Protein AF-A0A524JP44-F1 (afdb_monomer)

Rad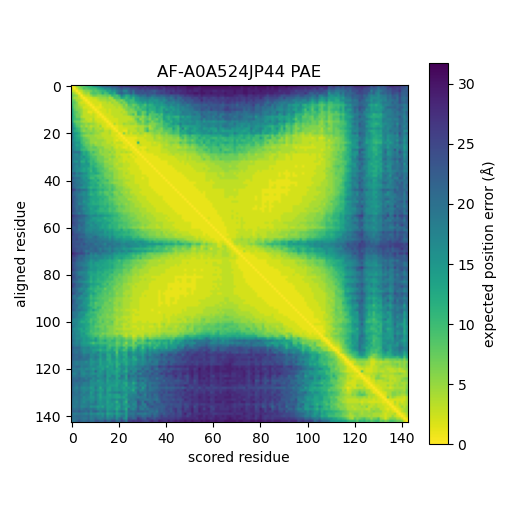ius of gyration: 29.9 Å; Cα contacts (8 Å, |Δi|>4): 84; chains: 1; bounding box: 59×35×82 Å

Foldseek 3Di:
DPPVVVVVVVVVVVVVVVVLVVQLCVLVVVLVVVLVVLVVVLVVLVVVLVVLVVVLVVVQVVCCVPPVDDDPVVVVVSVVVSVVSVVVNVVSVVVNVVSVVVSVVSVVVSVVVVPFDQPDADPVRAGDGPPDQAGPPPRHGDD

Solvent-accessible surface area (backbone atoms only — not comparable to full-atom values): 8056 Å² total; per-residue (Å²): 140,62,70,74,54,52,58,53,50,53,52,50,55,49,50,53,50,51,56,49,51,53,51,54,49,52,49,52,52,50,49,53,51,54,48,53,54,46,51,51,50,43,53,53,42,55,49,52,42,52,52,51,54,52,50,50,52,52,50,50,52,51,37,36,74,76,68,71,56,81,65,61,69,61,52,52,52,52,49,54,54,42,52,51,45,50,53,53,40,52,50,47,52,52,50,50,53,50,50,53,54,50,48,50,52,55,49,48,57,56,52,58,76,61,61,62,54,71,73,49,70,44,98,87,72,44,78,31,41,68,90,51,65,43,37,90,84,78,65,47,72,57,131

Mean predicted aligned error: 11.53 Å

Sequence (143 aa):
MSEMSEAKYLLNKFKDGVNRGLKILNVRSKEAYDTVLIRNRIRSLRKRRSDSVMEMGNMLYRTFRYKGIINEEIVETKCRDIETIEKEIEKCEQELEFLHLNADKALGSVKALVKANVIASCECGAEIYEGSAYCAQCSKKVE

Nearest PDB structures (foldseek):
  2rd0-assembly1_B  TM=7.858E-01  e=1.702E+00  Homo sapiens
  8ilv-assembly1_B  TM=7.116E-01  e=2.343E+00  Homo sapiens
  5me8-assembly1_B  TM=3.763E-01  e=1.160E+00  Homo sapiens

Secondary structure (DSSP, 8-state):
--HHHHHHHHHHHHHHHHHHHHHHHHHHHHHHHHHHHHHHHHHHHHHHHHHHHHHHHHHHHHHHHHHS---HHHHHHHHHHHHHHHHHHHHHHHHHHHHHHHHHHHHHHHHHTTS--EEEE-TTSPEEETT-SB-TTT-PBP-

pLDDT: mean 85.9, std 11.92, range [44.03, 98.38]

Structure (mmCIF, N/CA/C/O backbone):
data_AF-A0A524JP44-F1
#
_entry.id   AF-A0A524JP44-F1
#
loop_
_atom_site.group_PDB
_atom_site.id
_atom_site.type_symbol
_atom_site.label_atom_id
_atom_site.label_alt_id
_atom_site.label_comp_id
_atom_site.label_asym_id
_atom_site.label_entity_id
_atom_site.label_seq_id
_atom_site.pdbx_PDB_ins_code
_atom_site.Cartn_x
_atom_site.Cartn_y
_atom_site.Cartn_z
_atom_site.occupancy
_atom_site.B_iso_or_equiv
_atom_site.auth_seq_id
_atom_site.auth_comp_id
_atom_site.auth_asym_id
_atom_site.auth_atom_id
_atom_site.pdbx_PDB_model_num
ATOM 1 N N . MET A 1 1 ? 33.965 -7.422 -51.487 1.00 44.03 1 MET A N 1
ATOM 2 C CA . MET A 1 1 ? 34.081 -7.915 -50.090 1.00 44.03 1 MET A CA 1
ATOM 3 C C . MET A 1 1 ? 33.324 -7.042 -49.070 1.00 44.03 1 MET A C 1
ATOM 5 O O . MET A 1 1 ? 33.557 -7.184 -47.879 1.00 44.03 1 MET A O 1
ATOM 9 N N . SER A 1 2 ? 32.392 -6.178 -49.493 1.00 56.50 2 SER A N 1
ATOM 10 C CA . SER A 1 2 ? 31.694 -5.204 -48.631 1.00 56.50 2 SER A CA 1
ATOM 11 C C . SER A 1 2 ? 30.251 -5.598 -48.268 1.00 56.50 2 SER A C 1
ATOM 13 O O . SER A 1 2 ? 29.828 -5.359 -47.144 1.00 56.50 2 SER A O 1
ATOM 15 N N . GLU A 1 3 ? 29.520 -6.285 -49.150 1.00 56.75 3 GLU A N 1
ATOM 16 C CA . GLU A 1 3 ? 28.075 -6.550 -48.973 1.00 56.75 3 GLU A CA 1
ATOM 17 C C . GLU A 1 3 ? 27.747 -7.550 -47.844 1.00 56.75 3 GLU A C 1
ATOM 19 O O . GLU A 1 3 ? 26.762 -7.405 -47.121 1.00 56.75 3 GLU A O 1
ATOM 24 N N . MET A 1 4 ? 28.614 -8.545 -47.617 1.00 53.00 4 MET A N 1
ATOM 25 C CA . MET A 1 4 ? 28.430 -9.553 -46.558 1.00 53.00 4 MET A CA 1
ATOM 26 C C . MET A 1 4 ? 28.607 -8.986 -45.135 1.00 53.00 4 MET A C 1
ATOM 28 O O . MET A 1 4 ? 28.093 -9.552 -44.169 1.00 53.00 4 MET A O 1
ATOM 32 N N . SER A 1 5 ? 29.344 -7.879 -45.000 1.00 61.97 5 SER A N 1
ATOM 33 C CA . SER A 1 5 ? 29.579 -7.171 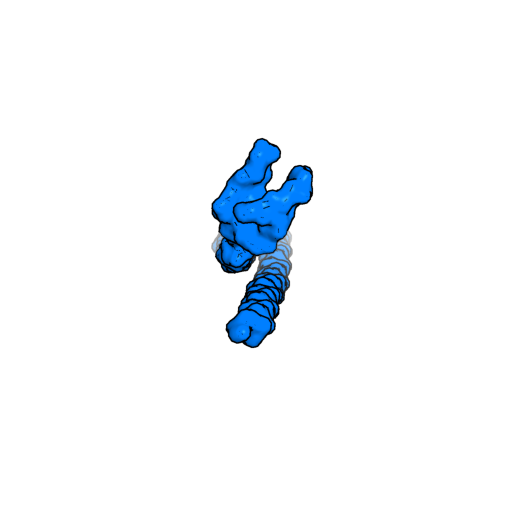-43.734 1.00 61.97 5 SER A CA 1
ATOM 34 C C . SER A 1 5 ? 28.338 -6.383 -43.303 1.00 61.97 5 SER 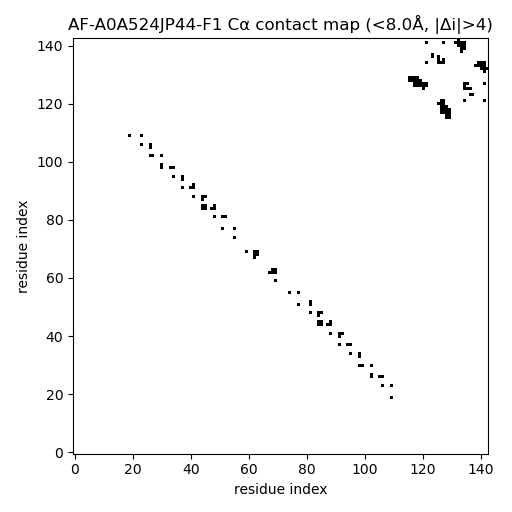A C 1
ATOM 36 O O . SER A 1 5 ? 27.913 -6.435 -42.147 1.00 61.97 5 SER A O 1
ATOM 38 N N . GLU A 1 6 ? 27.706 -5.718 -44.266 1.00 65.94 6 GLU A N 1
ATOM 39 C CA . GLU A 1 6 ? 26.579 -4.815 -44.055 1.00 65.94 6 GLU A CA 1
ATOM 40 C C . GLU A 1 6 ? 25.303 -5.574 -43.659 1.00 65.94 6 GLU A C 1
ATOM 42 O O . GLU A 1 6 ? 24.641 -5.223 -42.680 1.00 65.94 6 GLU A O 1
ATOM 47 N N . ALA A 1 7 ? 25.031 -6.711 -44.312 1.00 71.31 7 ALA A N 1
ATOM 48 C CA . ALA A 1 7 ? 23.934 -7.605 -43.933 1.00 71.31 7 ALA A CA 1
ATOM 49 C C . ALA A 1 7 ? 24.087 -8.150 -42.498 1.00 71.31 7 ALA A C 1
ATOM 51 O O . ALA A 1 7 ? 23.115 -8.243 -41.744 1.00 71.31 7 ALA A O 1
ATOM 52 N N . LYS A 1 8 ? 25.320 -8.470 -42.082 1.00 71.25 8 LYS A N 1
ATOM 53 C CA . LYS A 1 8 ? 25.622 -8.975 -40.734 1.00 71.25 8 LYS A CA 1
ATOM 54 C C . LYS A 1 8 ? 25.472 -7.881 -39.669 1.00 71.25 8 LYS A C 1
ATOM 56 O O . LYS A 1 8 ? 24.973 -8.156 -38.578 1.00 71.25 8 LYS A O 1
ATOM 61 N N . TYR A 1 9 ? 25.842 -6.642 -39.995 1.00 74.81 9 TYR A N 1
ATOM 62 C CA . TYR A 1 9 ? 25.639 -5.472 -39.138 1.00 74.81 9 TYR A CA 1
ATOM 63 C C . TYR A 1 9 ? 24.147 -5.154 -38.935 1.00 74.81 9 TYR A C 1
ATOM 65 O O . TYR A 1 9 ? 23.705 -4.975 -37.798 1.00 74.81 9 TYR A O 1
ATOM 73 N N . LEU A 1 10 ? 23.347 -5.170 -40.007 1.00 74.38 10 LEU A N 1
ATOM 74 C CA . LEU A 1 10 ? 21.900 -4.929 -39.942 1.00 74.38 10 LEU A CA 1
ATOM 75 C C . LEU A 1 10 ? 21.160 -6.002 -39.128 1.00 74.38 10 LEU A C 1
ATOM 77 O O . LEU A 1 10 ? 20.317 -5.665 -38.294 1.00 74.38 10 LEU A O 1
ATOM 81 N N . LEU A 1 11 ? 21.512 -7.282 -39.302 1.00 79.38 11 LEU A N 1
ATOM 82 C CA . LEU A 1 11 ? 20.947 -8.382 -38.511 1.00 79.38 11 LEU A CA 1
ATOM 83 C C . LEU A 1 11 ? 21.294 -8.268 -37.021 1.00 79.38 11 LEU A C 1
ATOM 85 O O . LEU A 1 11 ? 20.431 -8.495 -36.172 1.00 79.38 11 LEU A O 1
ATOM 89 N N . ASN A 1 12 ? 22.527 -7.873 -36.689 1.00 76.31 12 ASN A N 1
ATOM 90 C CA . ASN A 1 12 ? 22.925 -7.636 -35.301 1.00 76.31 12 ASN A CA 1
ATOM 91 C C . ASN A 1 12 ? 22.165 -6.449 -34.691 1.00 76.31 12 ASN A C 1
ATOM 93 O O . ASN A 1 12 ? 21.592 -6.586 -33.613 1.00 76.31 12 ASN A O 1
ATOM 97 N N . LYS A 1 13 ? 22.043 -5.329 -35.414 1.00 73.81 13 LYS A N 1
ATOM 98 C CA . LYS A 1 13 ? 21.272 -4.156 -34.967 1.00 73.81 13 LYS A CA 1
ATOM 99 C C . LYS A 1 13 ? 19.791 -4.487 -34.744 1.00 73.81 13 LYS A C 1
ATOM 101 O O . LYS A 1 13 ? 19.196 -4.025 -33.767 1.00 73.81 13 LYS A O 1
ATOM 106 N N . PHE A 1 14 ? 19.203 -5.314 -35.612 1.00 75.31 14 PHE A N 1
ATOM 107 C CA . PHE A 1 14 ? 17.838 -5.820 -35.453 1.00 75.31 14 PHE A CA 1
ATOM 108 C C . PHE A 1 14 ? 17.704 -6.718 -34.215 1.00 75.31 14 PHE A C 1
ATOM 110 O O . PHE A 1 14 ? 16.820 -6.496 -33.387 1.00 75.31 14 PHE A O 1
ATOM 117 N N . LYS A 1 15 ? 18.621 -7.677 -34.034 1.00 78.38 15 LYS A N 1
ATOM 118 C CA . LYS A 1 15 ? 18.668 -8.556 -32.854 1.00 78.38 15 LYS A CA 1
ATOM 119 C C . LYS A 1 15 ? 18.789 -7.755 -31.555 1.00 78.38 15 LYS A C 1
ATOM 121 O O . LYS A 1 15 ? 18.082 -8.042 -30.589 1.00 78.38 15 LYS A O 1
ATOM 126 N N . ASP A 1 16 ? 19.605 -6.705 -31.549 1.00 76.00 16 ASP A N 1
ATOM 127 C CA . ASP A 1 16 ? 19.747 -5.799 -30.409 1.00 76.00 16 ASP A CA 1
ATOM 128 C C . ASP A 1 16 ? 18.471 -4.993 -30.148 1.00 76.00 16 ASP A C 1
ATOM 130 O O . ASP A 1 16 ? 18.122 -4.735 -28.996 1.00 76.00 16 ASP A O 1
ATOM 134 N N . GLY A 1 17 ? 17.752 -4.580 -31.194 1.00 76.38 17 GLY A N 1
ATOM 135 C CA . GLY A 1 17 ? 16.438 -3.939 -31.073 1.00 76.38 17 GLY A CA 1
ATOM 136 C C . GLY A 1 17 ? 15.395 -4.856 -30.426 1.00 76.38 17 GLY A C 1
ATOM 137 O O . GLY A 1 17 ? 14.725 -4.452 -29.475 1.00 76.38 17 GLY A O 1
ATOM 138 N N . VAL A 1 18 ? 15.317 -6.112 -30.877 1.00 76.25 18 VAL A N 1
ATOM 139 C CA . VAL A 1 18 ? 14.395 -7.127 -30.339 1.00 76.25 18 VAL A CA 1
ATOM 140 C C . VAL A 1 18 ? 14.722 -7.461 -28.882 1.00 76.25 18 VAL A C 1
ATOM 142 O O . VAL A 1 18 ? 13.837 -7.411 -28.028 1.00 76.25 18 VAL A O 1
ATOM 145 N N . ASN A 1 19 ? 15.995 -7.720 -28.565 1.00 77.94 19 ASN A N 1
ATOM 146 C CA . ASN A 1 19 ? 16.436 -8.000 -27.194 1.00 77.94 19 ASN A CA 1
ATOM 147 C C . ASN A 1 19 ? 16.106 -6.842 -26.234 1.00 77.94 19 ASN A C 1
ATOM 149 O O . ASN A 1 19 ? 15.682 -7.069 -25.098 1.00 77.94 19 ASN A O 1
ATOM 153 N N . ARG A 1 20 ? 16.248 -5.590 -26.691 1.00 77.38 20 ARG A N 1
ATOM 154 C CA . ARG A 1 20 ? 15.866 -4.396 -25.919 1.00 77.38 20 ARG A CA 1
ATOM 155 C C . ARG A 1 20 ? 14.356 -4.299 -25.719 1.00 77.38 20 ARG A C 1
ATOM 157 O O . ARG A 1 20 ? 13.921 -4.076 -24.590 1.00 77.38 20 ARG A O 1
ATOM 164 N N . GLY A 1 21 ? 13.567 -4.503 -26.775 1.00 77.56 21 GLY A N 1
ATOM 165 C CA . GLY A 1 21 ? 12.104 -4.504 -26.701 1.00 77.56 21 GLY A CA 1
ATOM 166 C C . GLY A 1 21 ? 11.580 -5.532 -25.697 1.00 77.56 21 GLY A C 1
ATOM 167 O O . GLY A 1 21 ? 10.781 -5.192 -24.825 1.00 77.56 21 GLY A O 1
ATOM 168 N N . LEU A 1 22 ? 12.117 -6.755 -25.738 1.00 81.44 22 LEU A N 1
ATOM 169 C CA . LEU A 1 22 ? 11.792 -7.811 -24.777 1.00 81.44 22 LEU A CA 1
ATOM 170 C C . LEU A 1 22 ? 12.147 -7.416 -23.337 1.00 81.44 22 LEU A C 1
ATOM 172 O O . LEU A 1 22 ? 11.359 -7.660 -22.426 1.00 81.44 22 LEU A O 1
ATOM 176 N N . LYS A 1 23 ? 13.290 -6.753 -23.113 1.00 81.62 23 LYS A N 1
ATOM 177 C CA . LYS A 1 23 ? 13.690 -6.281 -21.778 1.00 81.62 23 LYS A CA 1
ATOM 178 C C . LYS A 1 23 ? 12.746 -5.201 -21.232 1.00 81.62 23 LYS A C 1
ATOM 180 O O . LYS A 1 23 ? 12.359 -5.280 -20.069 1.00 81.62 23 LYS A O 1
ATOM 185 N N . ILE A 1 24 ? 12.352 -4.224 -22.054 1.00 84.00 24 ILE A N 1
ATOM 186 C CA . ILE A 1 24 ? 11.392 -3.168 -21.675 1.00 84.00 24 ILE A CA 1
ATOM 187 C C . ILE A 1 24 ? 10.041 -3.784 -21.307 1.00 84.00 24 ILE A C 1
ATOM 189 O O . ILE A 1 24 ? 9.481 -3.461 -20.259 1.00 84.00 24 ILE A O 1
ATOM 193 N N . LEU A 1 25 ? 9.538 -4.688 -22.152 1.00 84.38 25 LEU A N 1
ATOM 194 C CA . LEU A 1 25 ? 8.273 -5.384 -21.922 1.00 84.38 25 LEU A CA 1
ATOM 195 C C . LEU A 1 25 ? 8.316 -6.226 -20.647 1.00 84.38 25 LEU A C 1
ATOM 197 O O . LEU A 1 25 ? 7.366 -6.193 -19.870 1.00 84.38 25 LEU A O 1
ATOM 201 N N . ASN A 1 26 ? 9.419 -6.932 -20.391 1.00 86.56 26 ASN A N 1
ATOM 202 C CA . ASN A 1 26 ? 9.589 -7.719 -19.172 1.00 86.56 26 ASN A CA 1
ATOM 203 C C . ASN A 1 26 ? 9.533 -6.834 -17.912 1.00 86.56 26 ASN A C 1
ATOM 205 O O . ASN A 1 26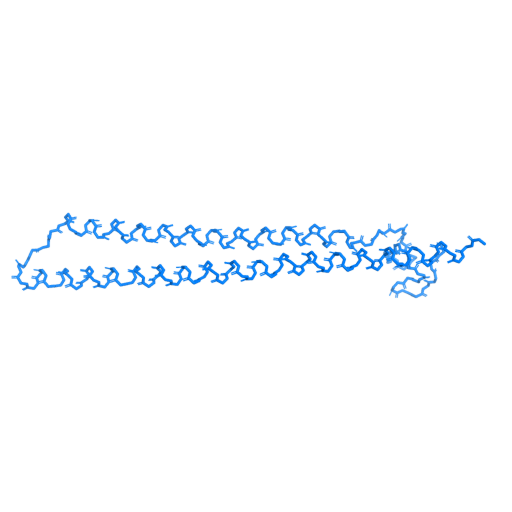 ? 8.791 -7.128 -16.981 1.00 86.56 26 ASN A O 1
ATOM 209 N N . VAL A 1 27 ? 10.242 -5.699 -17.904 1.00 87.94 27 VAL A N 1
ATOM 210 C CA . VAL A 1 27 ? 10.211 -4.762 -16.765 1.00 87.94 27 VAL A CA 1
ATOM 211 C C . VAL A 1 27 ? 8.809 -4.179 -16.562 1.00 87.94 27 VAL A C 1
ATOM 213 O O . VAL A 1 27 ? 8.295 -4.224 -15.449 1.00 87.94 27 VAL A O 1
ATOM 216 N N . ARG A 1 28 ? 8.161 -3.685 -17.626 1.00 88.38 28 ARG A N 1
ATOM 217 C CA . ARG A 1 28 ? 6.824 -3.068 -17.544 1.00 88.38 28 ARG A CA 1
ATOM 218 C C . ARG A 1 28 ? 5.727 -4.059 -17.157 1.00 88.38 28 ARG A C 1
ATOM 220 O O . ARG A 1 28 ? 4.836 -3.707 -16.392 1.00 88.38 28 ARG A O 1
ATOM 227 N N . SER A 1 29 ? 5.775 -5.283 -17.679 1.00 87.88 29 SER A N 1
ATOM 228 C CA . SER A 1 29 ? 4.789 -6.320 -17.347 1.00 87.88 29 SER A CA 1
ATOM 229 C C . SER A 1 29 ? 4.914 -6.767 -15.895 1.00 87.88 29 SER A C 1
ATOM 231 O O . SER A 1 29 ? 3.903 -6.834 -15.197 1.00 87.88 29 SER A O 1
ATOM 233 N N . LYS A 1 30 ? 6.145 -6.990 -15.417 1.00 90.88 30 LYS A N 1
ATOM 234 C CA . LYS A 1 30 ? 6.403 -7.308 -14.013 1.00 90.88 30 LYS A CA 1
ATOM 235 C C . LYS A 1 30 ? 5.965 -6.173 -13.087 1.00 90.88 30 LYS A C 1
ATOM 237 O O . LYS A 1 30 ? 5.218 -6.420 -12.150 1.00 90.88 30 LYS A O 1
ATOM 242 N N . GLU A 1 31 ? 6.357 -4.934 -13.389 1.00 92.56 31 GLU A N 1
ATOM 243 C CA . GLU A 1 31 ? 5.945 -3.744 -12.634 1.00 92.56 31 GLU A CA 1
ATOM 244 C C . GLU A 1 31 ? 4.417 -3.643 -12.538 1.00 92.56 31 GLU A C 1
ATOM 246 O O . GLU A 1 31 ? 3.869 -3.473 -11.450 1.00 92.56 31 GLU A O 1
ATOM 251 N N . ALA A 1 32 ? 3.709 -3.778 -13.662 1.00 91.75 32 ALA A N 1
ATOM 252 C CA . ALA A 1 32 ? 2.254 -3.701 -13.689 1.00 91.75 32 ALA A CA 1
ATOM 253 C C . ALA A 1 32 ? 1.600 -4.810 -12.851 1.00 91.75 32 ALA A C 1
ATOM 255 O O . ALA A 1 32 ? 0.656 -4.539 -12.105 1.00 91.75 32 ALA A O 1
ATOM 256 N N . TYR A 1 33 ? 2.108 -6.041 -12.949 1.00 95.19 33 TYR A N 1
ATOM 257 C CA . TYR A 1 33 ? 1.609 -7.170 -12.170 1.00 95.19 33 TYR A CA 1
ATOM 258 C C . TYR A 1 33 ? 1.821 -6.960 -10.664 1.00 95.19 33 TYR A C 1
ATOM 260 O O . TYR A 1 33 ? 0.859 -7.024 -9.892 1.00 95.19 33 TYR A O 1
ATOM 268 N N . ASP A 1 34 ? 3.048 -6.632 -10.257 1.00 94.31 34 ASP A N 1
ATOM 269 C CA . ASP A 1 34 ? 3.408 -6.406 -8.855 1.00 94.31 34 ASP A CA 1
ATOM 270 C C . ASP A 1 34 ? 2.607 -5.226 -8.274 1.00 94.31 34 ASP A C 1
ATOM 272 O O . ASP A 1 34 ? 2.079 -5.300 -7.165 1.00 94.31 34 ASP A O 1
ATOM 276 N N . THR A 1 35 ? 2.387 -4.174 -9.068 1.00 95.69 35 THR A N 1
ATOM 277 C CA . THR A 1 35 ? 1.550 -3.029 -8.685 1.00 95.69 35 THR A CA 1
ATOM 278 C C . THR A 1 35 ? 0.111 -3.454 -8.380 1.00 95.69 35 THR A C 1
ATOM 280 O O . THR A 1 35 ? -0.482 -3.005 -7.396 1.00 95.69 35 THR A O 1
ATOM 283 N N . VAL A 1 36 ? -0.487 -4.309 -9.215 1.00 96.25 36 VAL A N 1
ATOM 284 C CA . VAL A 1 36 ? -1.853 -4.810 -8.990 1.00 96.25 36 VAL A CA 1
ATOM 285 C C . VAL A 1 36 ? -1.919 -5.637 -7.709 1.00 96.25 36 VAL A C 1
ATOM 287 O O . VAL A 1 36 ? -2.851 -5.458 -6.919 1.00 96.25 36 VAL A O 1
ATOM 290 N N . LEU A 1 37 ? -0.927 -6.499 -7.474 1.00 96.75 37 LEU A N 1
ATOM 291 C CA . LEU A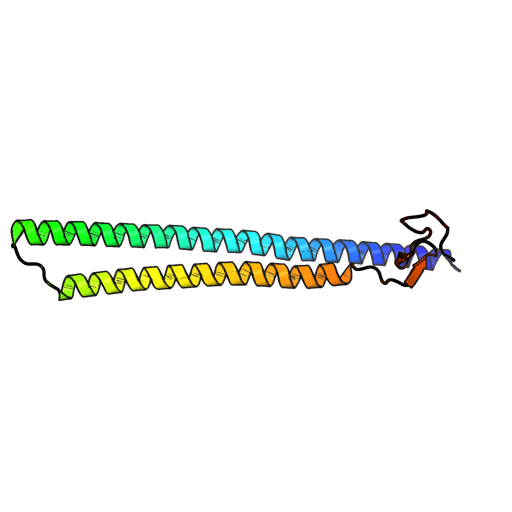 1 37 ? -0.835 -7.315 -6.265 1.00 96.75 37 LEU A CA 1
ATOM 292 C C . LEU A 1 37 ? -0.780 -6.436 -5.004 1.00 96.75 37 LEU A C 1
ATOM 294 O O . LEU A 1 37 ? -1.600 -6.604 -4.096 1.00 96.75 37 LEU A O 1
ATOM 298 N N . ILE A 1 38 ? 0.126 -5.455 -4.984 1.00 96.75 38 ILE A N 1
ATOM 299 C CA . ILE A 1 38 ? 0.315 -4.550 -3.845 1.00 96.75 38 ILE A CA 1
ATOM 300 C C . ILE A 1 38 ? -0.942 -3.698 -3.618 1.00 96.75 38 ILE A C 1
ATOM 302 O O . ILE A 1 38 ? -1.432 -3.608 -2.492 1.00 96.75 38 ILE A O 1
ATOM 306 N N . ARG A 1 39 ? -1.562 -3.145 -4.671 1.00 97.12 39 ARG A N 1
ATOM 307 C CA . ARG A 1 39 ? -2.822 -2.386 -4.532 1.00 97.12 39 ARG A CA 1
ATOM 308 C C . ARG A 1 39 ? -3.960 -3.233 -3.975 1.00 97.12 39 ARG A C 1
ATOM 310 O O . ARG A 1 39 ? -4.747 -2.742 -3.164 1.00 97.12 39 ARG A O 1
ATOM 317 N N . ASN A 1 40 ? -4.073 -4.490 -4.399 1.00 97.69 40 ASN A N 1
ATOM 318 C CA . ASN A 1 40 ? -5.073 -5.403 -3.851 1.00 97.69 40 ASN A CA 1
ATOM 319 C C . ASN A 1 40 ? -4.812 -5.677 -2.366 1.00 97.69 40 ASN A C 1
ATOM 321 O O . ASN A 1 40 ? -5.759 -5.671 -1.573 1.00 97.69 40 ASN A O 1
ATOM 325 N N . ARG A 1 41 ? -3.542 -5.829 -1.968 1.00 97.44 41 ARG A N 1
ATOM 326 C CA . ARG A 1 41 ? -3.161 -5.957 -0.559 1.00 97.44 41 ARG A CA 1
ATOM 327 C C . ARG A 1 41 ? -3.542 -4.710 0.239 1.00 97.44 41 ARG A C 1
ATOM 329 O O . ARG A 1 41 ? -4.264 -4.851 1.226 1.00 97.44 41 ARG A O 1
ATOM 336 N N . ILE A 1 42 ? -3.186 -3.511 -0.226 1.00 98.06 42 ILE A N 1
ATOM 337 C CA . ILE A 1 42 ? -3.568 -2.231 0.399 1.00 98.06 42 ILE A CA 1
ATOM 338 C C . ILE A 1 42 ? -5.089 -2.133 0.548 1.00 98.06 42 ILE A C 1
ATOM 340 O O . ILE A 1 42 ? -5.589 -1.817 1.626 1.00 98.06 42 ILE A O 1
ATOM 344 N N . ARG A 1 43 ? -5.851 -2.456 -0.505 1.00 98.19 43 ARG A N 1
ATOM 345 C CA . ARG A 1 43 ? -7.321 -2.442 -0.460 1.00 98.19 43 ARG A CA 1
ATOM 346 C C . ARG A 1 43 ? -7.858 -3.387 0.618 1.00 98.19 43 ARG A C 1
ATOM 348 O O . ARG A 1 43 ? -8.751 -3.001 1.370 1.00 98.19 43 ARG A O 1
ATOM 355 N N . SER A 1 44 ? -7.313 -4.600 0.709 1.00 98.19 44 SER A N 1
ATOM 356 C CA . SER A 1 44 ? -7.719 -5.574 1.728 1.00 98.19 44 SER A CA 1
ATOM 357 C C . SER A 1 44 ? -7.391 -5.105 3.151 1.00 98.19 44 SER A C 1
ATOM 359 O O . SER A 1 44 ? -8.225 -5.243 4.043 1.00 98.19 44 SER A O 1
ATOM 361 N N . LEU A 1 45 ? -6.225 -4.486 3.358 1.00 98.25 45 LEU A N 1
ATOM 362 C CA . LEU A 1 45 ? -5.800 -3.954 4.653 1.00 98.25 45 LEU A CA 1
ATOM 363 C C . LEU A 1 45 ? -6.637 -2.746 5.075 1.00 98.25 45 LEU A C 1
ATOM 365 O O . LEU A 1 45 ? -7.113 -2.701 6.204 1.00 98.25 45 LEU A O 1
ATOM 369 N N . ARG A 1 46 ? -6.903 -1.809 4.158 1.00 98.19 46 ARG A N 1
ATOM 370 C CA . ARG A 1 46 ? -7.784 -0.659 4.416 1.00 98.19 46 ARG A CA 1
ATOM 371 C C . ARG A 1 46 ? -9.198 -1.102 4.788 1.00 98.19 46 ARG A C 1
ATOM 373 O O . ARG A 1 46 ? -9.791 -0.523 5.694 1.00 98.19 46 ARG A O 1
ATOM 380 N N . LYS A 1 47 ? -9.714 -2.153 4.137 1.00 98.31 47 LYS A N 1
ATOM 381 C CA . LYS A 1 47 ? -10.992 -2.765 4.521 1.00 98.31 47 LYS A CA 1
ATOM 382 C C . LYS A 1 47 ? -10.926 -3.348 5.934 1.00 98.31 47 LYS A C 1
ATOM 384 O O . LYS A 1 47 ? -11.747 -2.972 6.759 1.00 98.31 47 LYS A O 1
ATOM 389 N N . ARG A 1 48 ? -9.913 -4.169 6.242 1.00 98.00 48 ARG A N 1
ATOM 390 C CA . ARG A 1 48 ? -9.706 -4.725 7.594 1.00 98.00 48 ARG A CA 1
ATOM 391 C C . ARG A 1 48 ? -9.629 -3.635 8.663 1.00 98.00 48 ARG A C 1
ATOM 393 O O . ARG A 1 48 ? -10.302 -3.748 9.674 1.00 98.00 48 ARG A O 1
ATOM 400 N N . ARG A 1 49 ? -8.873 -2.560 8.420 1.00 98.31 49 ARG A N 1
ATOM 401 C CA . ARG A 1 49 ? -8.782 -1.399 9.318 1.00 98.31 49 ARG A CA 1
ATOM 402 C C . ARG A 1 49 ? -10.156 -0.773 9.563 1.00 98.31 49 ARG A C 1
ATOM 404 O O . ARG A 1 49 ? -10.524 -0.535 10.707 1.00 98.31 49 ARG A O 1
ATOM 411 N N . SER A 1 50 ? -10.917 -0.524 8.495 1.00 98.19 50 SER A N 1
ATOM 412 C CA . SER A 1 50 ? -12.275 0.026 8.594 1.00 98.19 50 SER A CA 1
ATOM 413 C C . SER A 1 50 ? -13.201 -0.884 9.402 1.00 98.19 50 SER A C 1
ATOM 415 O O . SER A 1 50 ? -13.935 -0.401 10.263 1.00 98.19 50 SER A O 1
ATOM 417 N N . ASP A 1 51 ? -13.143 -2.191 9.149 1.00 98.06 51 ASP A N 1
ATOM 418 C CA . ASP A 1 51 ? -13.942 -3.186 9.861 1.00 98.06 51 ASP A CA 1
ATOM 419 C C . ASP A 1 51 ? -13.561 -3.222 11.354 1.00 98.06 51 ASP A C 1
ATOM 421 O O . ASP A 1 51 ? -14.448 -3.183 12.203 1.00 98.06 51 ASP A O 1
ATOM 425 N N . SER A 1 52 ? -12.265 -3.180 11.694 1.00 97.44 52 SER A N 1
ATOM 426 C CA . SER A 1 52 ? -11.780 -3.143 13.084 1.00 97.44 52 SER A CA 1
ATOM 427 C C . SER A 1 52 ? -12.196 -1.876 13.837 1.00 97.44 52 SER A C 1
ATOM 429 O O . SER A 1 52 ? -12.609 -1.960 14.993 1.00 97.44 52 SER A O 1
ATOM 431 N N . VAL A 1 53 ? -12.145 -0.705 13.192 1.00 97.56 53 VAL A N 1
ATOM 432 C CA . VAL A 1 53 ? -12.625 0.557 13.787 1.00 97.56 53 VAL A CA 1
ATOM 433 C C . VAL A 1 53 ? -14.129 0.484 14.054 1.00 97.56 53 VAL A C 1
ATOM 435 O O . VAL A 1 53 ? -14.592 0.859 15.133 1.00 97.56 53 VAL A O 1
ATOM 438 N N . MET A 1 54 ? -14.901 -0.030 13.095 1.00 97.75 54 MET A N 1
ATOM 439 C CA . MET A 1 54 ? -16.349 -0.176 13.238 1.00 97.75 54 MET A CA 1
ATOM 440 C C . MET A 1 54 ? -16.715 -1.192 14.328 1.00 97.75 54 MET A C 1
ATOM 442 O O . MET A 1 54 ? -17.616 -0.947 15.131 1.00 97.75 54 MET A O 1
ATOM 446 N N . GLU A 1 55 ? -16.007 -2.319 14.395 1.00 95.69 55 GLU A N 1
ATOM 447 C CA . GLU A 1 55 ? -16.171 -3.329 15.441 1.00 95.69 55 GLU A CA 1
ATOM 448 C C . GLU A 1 55 ? -15.870 -2.750 16.828 1.00 95.69 55 GLU A C 1
ATOM 450 O O . GLU A 1 55 ? -16.668 -2.924 17.753 1.00 95.69 55 GLU A O 1
ATOM 455 N N . MET A 1 56 ? -14.772 -1.998 16.961 1.00 95.69 56 MET A N 1
ATOM 456 C CA . MET A 1 56 ? -14.429 -1.297 18.197 1.00 95.69 56 MET A CA 1
ATOM 457 C C . MET A 1 56 ? -15.539 -0.320 18.598 1.00 95.69 56 MET A C 1
ATOM 459 O O . MET A 1 56 ? -16.031 -0.393 19.720 1.00 95.69 56 MET A O 1
ATOM 463 N N . GLY A 1 57 ? -16.004 0.535 17.684 1.00 94.75 57 GLY A N 1
ATOM 464 C CA . GLY A 1 57 ? -17.096 1.475 17.957 1.00 94.75 57 GLY A CA 1
ATOM 465 C C . GLY A 1 57 ? -18.383 0.779 18.415 1.00 94.75 57 GLY A C 1
ATOM 466 O O . GLY A 1 57 ? -18.995 1.183 19.405 1.00 94.75 57 GLY A O 1
ATOM 467 N N . ASN A 1 58 ? -18.759 -0.321 17.756 1.00 95.69 58 ASN A N 1
ATOM 468 C CA . ASN A 1 58 ? -19.912 -1.137 18.142 1.00 95.69 58 ASN A CA 1
ATOM 469 C C . ASN A 1 58 ? -19.759 -1.733 19.547 1.00 95.69 58 ASN A C 1
ATOM 471 O O . ASN A 1 58 ? -20.715 -1.748 20.328 1.00 95.69 58 ASN A O 1
ATOM 475 N N . MET A 1 59 ? -18.567 -2.229 19.874 1.00 93.38 59 MET A N 1
ATOM 476 C CA . MET A 1 59 ? -18.260 -2.797 21.184 1.00 93.38 59 MET A CA 1
ATOM 477 C C . MET A 1 59 ? -18.300 -1.729 22.283 1.00 93.38 59 MET A C 1
ATOM 479 O O . MET A 1 59 ? -18.928 -1.953 23.322 1.00 93.38 59 MET A O 1
ATOM 483 N N . LEU A 1 60 ? -17.725 -0.550 22.040 1.00 94.12 60 LEU A N 1
ATOM 484 C CA . LEU A 1 60 ? -17.742 0.565 22.988 1.00 94.12 60 LEU A CA 1
ATOM 485 C C . LEU A 1 60 ? -19.155 1.096 23.213 1.00 94.12 60 LEU A C 1
ATOM 487 O O . LEU A 1 60 ? -19.570 1.233 24.363 1.00 94.12 60 LEU A O 1
ATOM 491 N N . TYR A 1 61 ? -19.929 1.299 22.144 1.00 94.56 61 TYR A N 1
ATOM 492 C CA . TYR A 1 61 ? -21.323 1.730 22.247 1.00 94.56 61 TYR A CA 1
ATOM 493 C C . TYR A 1 61 ? -22.157 0.762 23.093 1.00 94.56 61 TYR A C 1
ATOM 495 O O . TYR A 1 61 ? -22.864 1.183 24.008 1.00 94.56 61 TYR A O 1
ATOM 503 N N . ARG A 1 62 ? -22.053 -0.548 22.827 1.00 93.25 62 ARG A N 1
ATOM 504 C CA . ARG A 1 62 ? -22.767 -1.575 23.603 1.00 93.25 62 ARG A CA 1
ATOM 505 C C . ARG A 1 62 ? -22.328 -1.561 25.063 1.00 93.25 62 ARG A C 1
ATOM 507 O O . ARG A 1 62 ? -23.173 -1.537 25.952 1.00 93.25 62 ARG A O 1
ATOM 514 N N . THR A 1 63 ? -21.024 -1.552 25.316 1.00 91.75 63 THR A N 1
ATOM 515 C CA . THR A 1 63 ? -20.484 -1.594 26.681 1.00 91.75 63 THR A CA 1
ATOM 516 C C . THR A 1 63 ? -20.930 -0.374 27.480 1.00 91.75 63 THR A C 1
ATOM 518 O O . THR A 1 63 ? -21.438 -0.527 28.589 1.00 91.75 63 THR A O 1
ATOM 521 N N . PHE A 1 64 ? -20.850 0.816 26.888 1.00 93.50 64 PHE A N 1
ATOM 522 C CA . PHE A 1 64 ? -21.318 2.044 27.516 1.00 93.50 64 PHE A CA 1
ATOM 523 C C . PHE A 1 64 ? -22.833 2.026 27.756 1.00 93.50 64 PHE A C 1
ATOM 525 O O . PHE A 1 64 ? -23.281 2.326 28.856 1.00 93.50 64 PHE A O 1
ATOM 532 N N . ARG A 1 65 ? -23.632 1.584 26.775 1.00 95.00 65 ARG A N 1
ATOM 533 C CA . ARG A 1 65 ? -25.096 1.507 26.902 1.00 95.00 65 ARG A CA 1
ATOM 534 C C . ARG A 1 65 ? -25.567 0.570 28.019 1.00 95.00 65 ARG A C 1
ATOM 536 O O . ARG A 1 65 ? -26.564 0.878 28.662 1.00 95.00 65 ARG A O 1
ATOM 543 N N . TYR A 1 66 ? -24.909 -0.574 28.220 1.00 93.44 66 T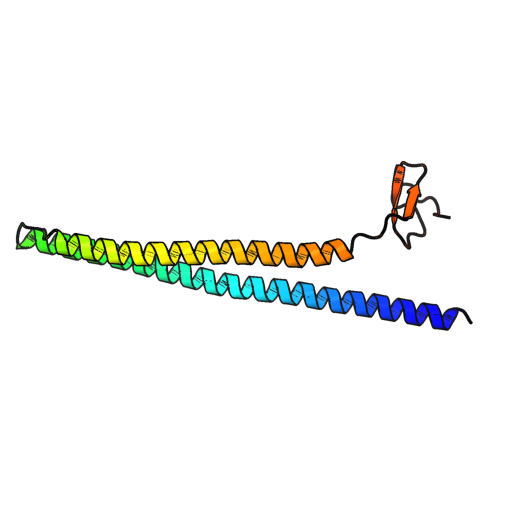YR A N 1
ATOM 544 C CA . TYR A 1 66 ? -25.357 -1.589 29.187 1.00 93.44 66 TYR A CA 1
ATOM 545 C C . TYR A 1 66 ? -24.668 -1.503 30.551 1.00 93.44 66 TYR A C 1
ATOM 547 O O . TYR A 1 66 ? -25.294 -1.817 31.557 1.00 93.44 66 TYR A O 1
ATOM 555 N N . LYS A 1 67 ? -23.385 -1.122 30.595 1.00 92.31 67 LYS A N 1
ATOM 556 C CA . LYS A 1 67 ? -22.585 -1.091 31.831 1.00 92.31 67 LYS A CA 1
ATOM 557 C C . LYS A 1 67 ? -22.268 0.325 32.313 1.00 92.31 67 LYS A C 1
ATOM 559 O O . LYS A 1 67 ? -21.871 0.478 33.460 1.00 92.31 67 LYS A O 1
ATOM 564 N N . GLY A 1 68 ? -22.385 1.339 31.452 1.00 91.06 68 GLY A N 1
ATOM 565 C CA . GLY A 1 68 ? -22.043 2.732 31.769 1.00 91.06 68 GLY A CA 1
ATOM 566 C C . GLY A 1 68 ? -20.545 3.015 31.928 1.00 91.06 68 GLY A C 1
ATOM 567 O O . GLY A 1 68 ? -20.174 4.150 32.203 1.00 91.06 68 GLY A O 1
ATOM 568 N N . ILE A 1 69 ? -19.679 2.009 31.761 1.00 89.75 69 ILE A N 1
ATOM 569 C CA . ILE A 1 69 ? -18.233 2.104 31.996 1.00 89.75 69 ILE A CA 1
ATOM 570 C C . ILE A 1 69 ? -17.497 1.494 30.805 1.00 89.75 69 ILE A C 1
ATOM 572 O O . ILE A 1 69 ? -17.843 0.401 30.353 1.00 89.75 69 ILE A O 1
ATOM 576 N N . ILE A 1 70 ? -16.473 2.189 30.312 1.00 90.50 70 ILE A N 1
ATOM 577 C CA . ILE A 1 70 ? -15.561 1.704 29.271 1.00 90.50 70 ILE A CA 1
ATOM 578 C C . ILE A 1 70 ? -14.243 1.306 29.937 1.00 90.50 70 ILE A C 1
ATOM 580 O O . ILE A 1 70 ? -13.699 2.071 30.727 1.00 90.50 70 ILE A O 1
ATOM 584 N N . ASN A 1 71 ? -13.740 0.112 29.618 1.00 88.88 71 ASN A N 1
ATOM 585 C CA . ASN A 1 71 ? -12.412 -0.317 30.047 1.00 88.88 71 ASN A CA 1
ATOM 586 C C . ASN A 1 71 ? -11.364 0.221 29.062 1.00 88.88 71 ASN A C 1
ATOM 588 O O . ASN A 1 71 ? -11.360 -0.158 27.889 1.00 88.88 71 ASN A O 1
ATOM 592 N N . GLU A 1 72 ? -10.488 1.085 29.561 1.00 92.19 72 GLU A N 1
ATOM 593 C CA . GLU A 1 72 ? -9.406 1.714 28.807 1.00 92.19 72 GLU A CA 1
ATOM 594 C C . GLU A 1 72 ? -8.414 0.700 28.222 1.00 92.19 72 GLU A C 1
ATOM 596 O O . GLU A 1 72 ? -8.040 0.827 27.062 1.00 92.19 72 GLU A O 1
ATOM 601 N N . GLU A 1 73 ? -8.077 -0.371 28.942 1.00 92.00 73 GLU A N 1
ATOM 602 C CA . GLU A 1 73 ? -7.132 -1.402 28.480 1.00 92.00 73 GLU A CA 1
ATOM 603 C C . GLU A 1 73 ? -7.637 -2.127 27.218 1.00 92.00 73 GLU A C 1
ATOM 605 O O . GLU A 1 73 ? -6.877 -2.464 26.303 1.00 92.00 73 GLU A O 1
ATOM 610 N N . ILE A 1 74 ? -8.956 -2.327 27.131 1.00 88.56 74 ILE A N 1
ATOM 611 C CA . ILE A 1 74 ? -9.599 -2.931 25.959 1.00 88.56 74 ILE A CA 1
ATOM 612 C C . ILE A 1 74 ? -9.532 -1.973 24.765 1.00 88.56 74 ILE A C 1
ATOM 614 O O . ILE A 1 74 ? -9.267 -2.411 23.643 1.00 88.56 74 ILE A O 1
ATOM 618 N N . VAL A 1 75 ? -9.771 -0.677 24.999 1.00 94.06 75 VAL A N 1
ATOM 619 C CA . VAL A 1 75 ? -9.650 0.361 23.963 1.00 94.06 75 VAL A CA 1
ATOM 620 C C . VAL A 1 75 ? -8.216 0.414 23.459 1.00 94.06 75 VAL A C 1
ATOM 622 O O . VAL A 1 75 ? -7.992 0.342 22.255 1.00 94.06 75 VAL A O 1
ATOM 625 N N . GLU A 1 76 ? -7.250 0.471 24.372 1.00 95.56 76 GLU A N 1
ATOM 626 C CA . GLU A 1 76 ? -5.833 0.555 24.042 1.00 95.56 76 GLU A CA 1
ATOM 627 C C . GLU A 1 76 ? -5.390 -0.643 23.195 1.00 95.56 76 GLU A C 1
ATOM 629 O O . GLU A 1 76 ? -4.756 -0.472 22.156 1.00 95.56 76 GLU A O 1
ATOM 634 N N . THR A 1 77 ? -5.803 -1.855 23.573 1.00 94.38 77 THR A N 1
ATOM 635 C CA . THR A 1 77 ? -5.507 -3.073 22.807 1.00 94.38 77 THR A CA 1
ATOM 636 C C . THR A 1 77 ? -6.055 -2.989 21.381 1.00 94.38 77 THR A C 1
ATOM 638 O O . THR A 1 77 ? -5.335 -3.263 20.422 1.00 94.38 77 THR A O 1
ATOM 641 N N . LYS A 1 78 ? -7.307 -2.544 21.212 1.00 94.69 78 LYS A N 1
ATOM 642 C CA . LYS A 1 78 ? -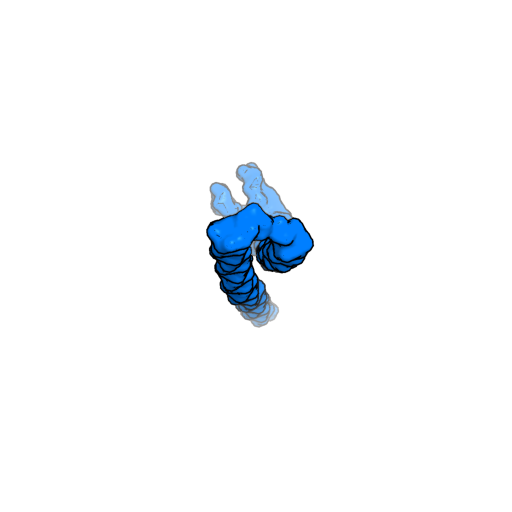7.910 -2.378 19.881 1.00 94.69 78 LYS A CA 1
ATOM 643 C C . LYS A 1 78 ? -7.234 -1.281 19.060 1.00 94.69 78 LYS A C 1
ATOM 645 O O . LYS A 1 78 ? -7.069 -1.457 17.854 1.00 94.69 78 LYS A O 1
ATOM 650 N N . CYS A 1 79 ? -6.805 -0.191 19.690 1.00 96.69 79 CYS A N 1
ATOM 651 C CA . CYS A 1 79 ? -6.017 0.846 19.028 1.00 96.69 79 CYS A CA 1
ATOM 652 C C . CYS A 1 79 ? -4.678 0.291 18.526 1.00 96.69 79 CYS A C 1
ATOM 654 O O . CYS A 1 79 ? -4.349 0.501 17.362 1.00 96.69 79 CYS A O 1
ATOM 656 N N . ARG A 1 80 ? -3.953 -0.498 19.334 1.00 97.69 80 ARG A N 1
ATOM 657 C CA . ARG A 1 80 ? -2.693 -1.137 18.907 1.00 97.69 80 ARG A CA 1
ATOM 658 C C . ARG A 1 80 ? -2.885 -2.095 17.725 1.00 97.69 80 ARG A C 1
ATOM 660 O O . ARG A 1 80 ? -2.047 -2.133 16.820 1.00 97.69 80 ARG A O 1
ATOM 667 N N . ASP A 1 81 ? -3.986 -2.847 17.698 1.00 95.50 81 ASP A N 1
ATOM 668 C CA . ASP A 1 81 ? -4.328 -3.710 16.560 1.00 95.50 81 ASP A CA 1
ATOM 669 C C . ASP A 1 81 ? -4.545 -2.881 15.280 1.00 95.50 81 ASP A C 1
ATOM 671 O O . ASP A 1 81 ? -4.014 -3.214 14.217 1.00 95.50 81 ASP A O 1
ATOM 675 N N . ILE A 1 82 ? -5.287 -1.772 15.381 1.00 98.00 82 ILE A N 1
ATOM 676 C CA . ILE A 1 82 ? -5.540 -0.854 14.260 1.00 98.00 82 ILE A CA 1
ATOM 677 C C . ILE A 1 82 ? -4.233 -0.213 13.778 1.00 98.00 82 ILE A C 1
ATOM 679 O O . ILE A 1 82 ? -3.966 -0.231 12.577 1.00 98.00 82 ILE A O 1
ATOM 683 N N . GLU A 1 83 ? -3.388 0.270 14.690 1.00 98.19 83 GLU A N 1
ATOM 684 C CA . GLU A 1 83 ? -2.071 0.834 14.367 1.00 98.19 83 GLU A CA 1
ATOM 685 C C . GLU A 1 83 ? -1.168 -0.176 13.654 1.00 98.19 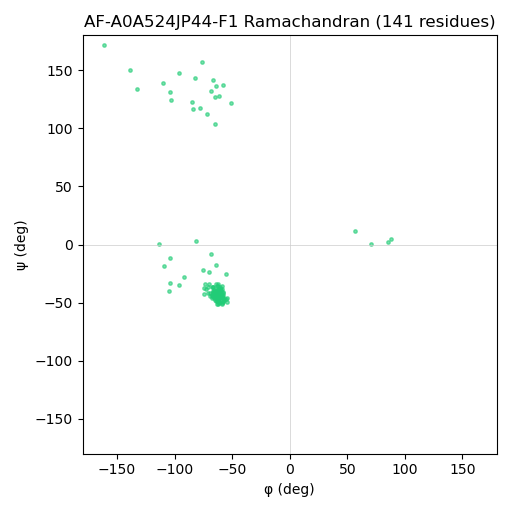83 GLU A C 1
ATOM 687 O O . GLU A 1 83 ? -0.396 0.181 12.764 1.00 98.19 83 GLU A O 1
ATOM 692 N N . THR A 1 84 ? -1.256 -1.454 14.020 1.00 98.19 84 THR A N 1
ATOM 693 C CA . THR A 1 84 ? -0.495 -2.514 13.350 1.00 98.19 84 THR A CA 1
ATOM 694 C C . THR A 1 84 ? -0.935 -2.656 11.894 1.00 98.19 84 THR A C 1
ATOM 696 O O . THR A 1 84 ? -0.089 -2.729 11.001 1.00 98.19 84 THR A O 1
ATOM 699 N N . ILE A 1 85 ? -2.246 -2.614 11.629 1.00 98.00 85 ILE A N 1
ATOM 700 C CA . ILE A 1 85 ? -2.784 -2.629 10.260 1.00 98.00 85 ILE A CA 1
ATOM 701 C C . ILE A 1 85 ? -2.366 -1.362 9.499 1.00 98.00 85 ILE A C 1
ATOM 703 O O . ILE A 1 85 ? -2.014 -1.447 8.324 1.00 98.00 85 ILE A O 1
ATOM 707 N N . GLU A 1 86 ? -2.380 -0.196 10.144 1.00 98.25 86 GLU A N 1
ATOM 708 C CA . GLU A 1 86 ? -1.949 1.069 9.535 1.00 98.25 86 GLU A CA 1
ATOM 709 C C . GLU A 1 86 ? -0.466 1.036 9.138 1.00 98.25 86 GLU A C 1
ATOM 711 O O . GLU A 1 86 ? -0.135 1.386 8.006 1.00 98.25 86 GLU A O 1
ATOM 716 N N . LYS A 1 87 ? 0.410 0.491 9.990 1.00 98.38 87 LYS A N 1
ATOM 717 C CA . LYS A 1 87 ? 1.830 0.269 9.663 1.00 98.38 87 LYS A CA 1
ATOM 718 C C . LYS A 1 87 ? 2.025 -0.717 8.508 1.00 98.38 87 LYS A C 1
ATOM 720 O O . LYS A 1 87 ? 2.946 -0.555 7.712 1.00 98.38 87 LYS A O 1
ATOM 725 N N . GLU A 1 88 ? 1.192 -1.755 8.397 1.00 97.94 88 GLU A N 1
ATOM 726 C CA . GLU A 1 88 ? 1.224 -2.660 7.237 1.00 97.94 88 GLU A CA 1
ATOM 727 C C . GLU A 1 88 ? 0.814 -1.945 5.941 1.00 97.94 88 GLU A C 1
ATOM 729 O O . GLU A 1 88 ? 1.418 -2.188 4.896 1.00 97.94 88 GLU A O 1
ATOM 734 N N . ILE A 1 89 ? -0.186 -1.057 5.999 1.00 98.12 89 ILE A N 1
ATOM 735 C CA . ILE A 1 89 ? -0.604 -0.241 4.848 1.00 98.12 89 ILE A CA 1
ATOM 736 C C . ILE A 1 89 ? 0.544 0.664 4.403 1.00 98.12 89 ILE A C 1
ATOM 738 O O . ILE A 1 89 ? 0.874 0.665 3.219 1.00 98.12 89 ILE A O 1
ATOM 742 N N . GLU A 1 90 ? 1.171 1.372 5.342 1.00 98.12 90 GLU A N 1
ATOM 743 C CA . GLU A 1 90 ? 2.285 2.281 5.062 1.00 98.12 90 GLU A CA 1
ATOM 744 C C . GLU A 1 90 ? 3.461 1.550 4.397 1.00 98.12 90 GLU A C 1
ATOM 746 O O . GLU A 1 90 ? 3.986 2.004 3.382 1.00 98.12 90 GLU A O 1
ATOM 751 N N . LYS A 1 91 ? 3.826 0.362 4.895 1.00 97.75 91 LYS A N 1
ATOM 752 C CA . LYS A 1 91 ? 4.866 -0.472 4.269 1.00 97.75 91 LYS A CA 1
ATOM 753 C C . LYS A 1 91 ? 4.521 -0.846 2.830 1.00 97.75 91 LYS A C 1
ATOM 755 O O . LYS A 1 91 ? 5.367 -0.719 1.951 1.00 97.75 91 LYS A O 1
ATOM 760 N N . CYS A 1 92 ? 3.285 -1.271 2.565 1.00 97.00 92 CYS A N 1
ATOM 761 C CA . CYS A 1 92 ? 2.860 -1.587 1.200 1.00 97.00 92 CYS A CA 1
ATOM 762 C C . CYS A 1 92 ? 2.874 -0.353 0.279 1.00 97.00 92 CYS A C 1
ATOM 764 O O . CYS A 1 92 ? 3.153 -0.480 -0.911 1.00 97.00 92 CYS A O 1
ATOM 766 N N . GLU A 1 93 ? 2.564 0.836 0.797 1.00 96.62 93 GLU A N 1
ATOM 767 C CA . GLU A 1 93 ? 2.637 2.086 0.032 1.00 96.62 93 GLU A CA 1
ATOM 768 C C . GLU A 1 93 ? 4.088 2.442 -0.323 1.00 96.62 93 GLU A C 1
ATOM 770 O O . GLU A 1 93 ? 4.373 2.747 -1.482 1.00 96.62 93 GLU A O 1
ATOM 775 N N . GLN A 1 94 ? 5.015 2.291 0.627 1.00 97.19 94 GLN A N 1
ATOM 776 C CA . GLN A 1 94 ? 6.454 2.461 0.396 1.00 97.19 94 GLN A CA 1
ATOM 777 C C . GLN A 1 94 ? 7.001 1.440 -0.615 1.00 97.19 94 GLN A C 1
ATOM 779 O O . GLN A 1 94 ? 7.781 1.791 -1.502 1.00 97.19 94 GLN A O 1
ATOM 784 N N . GLU A 1 95 ? 6.576 0.176 -0.531 1.00 95.12 95 GLU A N 1
ATOM 785 C CA . GLU A 1 95 ? 6.933 -0.862 -1.506 1.00 95.12 95 GLU A CA 1
ATOM 786 C C . GLU A 1 95 ? 6.461 -0.504 -2.922 1.00 95.12 95 GLU A C 1
ATOM 788 O O . GLU A 1 95 ? 7.198 -0.703 -3.890 1.00 95.12 95 GLU A O 1
ATOM 793 N N . LEU A 1 96 ? 5.253 0.055 -3.050 1.00 94.12 96 LEU A N 1
ATOM 794 C CA . LEU A 1 96 ? 4.691 0.480 -4.332 1.00 94.12 96 LEU A CA 1
ATOM 795 C C . LEU A 1 96 ? 5.475 1.654 -4.934 1.00 94.12 96 LEU A C 1
ATOM 797 O O . LEU A 1 96 ? 5.760 1.657 -6.132 1.00 94.12 96 LEU A O 1
ATOM 801 N N . GLU A 1 97 ? 5.872 2.624 -4.112 1.00 94.38 97 GLU A N 1
ATOM 802 C CA . GLU A 1 97 ? 6.732 3.730 -4.542 1.00 94.38 97 GLU A CA 1
ATOM 803 C C . GLU A 1 97 ? 8.108 3.224 -5.003 1.00 94.38 97 GLU A C 1
ATOM 805 O O . GLU A 1 97 ? 8.584 3.574 -6.089 1.00 94.38 97 GLU A O 1
ATOM 810 N N . PHE A 1 98 ? 8.726 2.331 -4.227 1.00 93.69 98 PHE A N 1
ATOM 811 C CA . PHE A 1 98 ? 10.019 1.740 -4.566 1.00 93.69 98 PHE A CA 1
ATOM 812 C C . PHE A 1 98 ? 9.968 0.913 -5.858 1.00 93.69 98 PHE A C 1
ATOM 814 O O . PHE A 1 98 ? 10.900 0.968 -6.666 1.00 93.69 98 PHE A O 1
ATOM 821 N N . LEU A 1 99 ? 8.876 0.178 -6.091 1.00 92.69 99 LEU A N 1
ATOM 822 C CA . LEU A 1 99 ? 8.645 -0.576 -7.323 1.00 92.69 99 LEU A CA 1
ATOM 823 C C . LEU A 1 99 ? 8.673 0.341 -8.555 1.00 92.69 99 LEU A C 1
ATOM 825 O O . LEU A 1 99 ? 9.407 0.056 -9.504 1.00 92.69 99 LEU A O 1
ATOM 829 N N . HIS A 1 100 ? 7.934 1.454 -8.515 1.00 89.00 100 HIS A N 1
ATOM 830 C CA . HIS A 1 100 ? 7.897 2.431 -9.607 1.00 89.00 100 HIS A CA 1
ATOM 831 C C . HIS A 1 100 ? 9.265 3.082 -9.836 1.00 89.00 100 HIS A C 1
ATOM 833 O O . HIS A 1 100 ? 9.761 3.107 -10.964 1.00 89.00 100 HIS A O 1
ATOM 839 N N . LEU A 1 101 ? 9.938 3.516 -8.764 1.00 91.38 101 LEU A N 1
ATOM 840 C CA . LEU A 1 101 ? 11.281 4.099 -8.853 1.00 91.38 101 LEU A CA 1
ATOM 841 C C . LEU A 1 101 ? 12.291 3.138 -9.493 1.00 91.38 101 LEU A C 1
ATOM 843 O O . LEU A 1 101 ? 13.123 3.550 -10.304 1.00 91.38 101 LEU A O 1
ATOM 847 N N . ASN A 1 102 ? 12.242 1.852 -9.146 1.00 89.31 102 ASN A N 1
ATOM 848 C CA . ASN A 1 102 ? 13.153 0.858 -9.708 1.00 89.31 102 ASN A CA 1
ATOM 849 C C . ASN A 1 102 ? 12.832 0.516 -11.158 1.00 89.31 102 ASN A C 1
ATOM 851 O O . ASN A 1 102 ? 13.760 0.349 -11.953 1.00 89.31 102 ASN A O 1
ATOM 855 N N . ALA A 1 103 ? 11.550 0.429 -11.516 1.00 88.12 103 ALA A N 1
ATOM 856 C CA . ALA A 1 103 ? 11.140 0.231 -12.897 1.00 88.12 103 ALA A CA 1
ATOM 857 C C . ALA A 1 103 ? 11.608 1.402 -13.773 1.00 88.12 103 ALA A C 1
ATOM 859 O O . ALA A 1 103 ? 12.224 1.181 -14.818 1.00 88.12 103 ALA A O 1
ATOM 860 N N . ASP A 1 104 ? 11.440 2.641 -13.309 1.00 86.25 104 ASP A N 1
ATOM 861 C CA . ASP A 1 104 ? 11.894 3.829 -14.029 1.00 86.25 104 ASP A CA 1
ATOM 862 C C . ASP A 1 104 ? 13.420 3.913 -14.127 1.00 86.25 104 ASP A C 1
ATOM 864 O O . ASP A 1 104 ? 13.940 4.207 -15.205 1.00 86.25 104 ASP A O 1
ATOM 868 N N . LYS A 1 105 ? 14.168 3.576 -13.068 1.00 87.56 105 LYS A N 1
ATOM 869 C CA . LYS A 1 105 ? 15.641 3.470 -13.127 1.00 87.56 105 LYS A CA 1
ATOM 870 C C . LYS A 1 105 ? 16.095 2.400 -14.123 1.00 87.56 105 LYS A C 1
ATOM 872 O O . LYS A 1 105 ? 16.982 2.649 -14.945 1.00 87.56 105 LYS A O 1
ATOM 877 N N . ALA A 1 106 ? 15.470 1.222 -14.094 1.00 84.62 106 ALA A N 1
ATOM 878 C CA . ALA A 1 106 ? 15.777 0.134 -15.016 1.00 84.62 106 ALA A CA 1
ATOM 879 C C . ALA A 1 106 ? 15.499 0.544 -16.470 1.00 84.62 106 ALA A C 1
ATOM 881 O O . ALA A 1 106 ? 16.325 0.299 -17.350 1.00 84.62 106 ALA A O 1
ATOM 882 N N . LEU A 1 107 ? 14.390 1.236 -16.727 1.00 83.31 107 LEU A N 1
ATOM 883 C CA . LEU A 1 107 ? 14.039 1.737 -18.056 1.00 83.31 107 LEU A CA 1
ATOM 884 C C . LEU A 1 107 ? 14.894 2.933 -18.488 1.00 83.31 107 LEU A C 1
ATOM 886 O O . LEU A 1 107 ? 15.225 3.040 -19.668 1.00 83.31 107 LEU A O 1
ATOM 890 N N . GLY A 1 108 ? 15.299 3.800 -17.561 1.00 80.38 108 GLY A N 1
ATOM 891 C CA . GLY A 1 108 ? 16.222 4.909 -17.800 1.00 80.38 108 GLY A CA 1
ATOM 892 C C . GLY A 1 108 ? 17.573 4.420 -18.315 1.00 80.38 108 GLY A C 1
ATOM 893 O O . GLY A 1 108 ? 18.074 4.945 -19.308 1.00 80.38 108 GLY A O 1
ATOM 894 N N . SER A 1 109 ? 18.101 3.335 -17.735 1.00 71.88 109 SER A N 1
ATOM 895 C CA . SER A 1 109 ? 19.318 2.681 -18.238 1.00 71.88 109 SER A CA 1
ATOM 896 C C . SER A 1 109 ? 19.156 2.159 -19.673 1.00 71.88 109 SER A C 1
ATOM 898 O O . SER A 1 109 ? 20.073 2.270 -20.481 1.00 71.88 109 SER A O 1
ATOM 900 N N . VAL A 1 110 ? 17.968 1.658 -20.035 1.00 69.62 110 VAL A N 1
ATOM 901 C CA . VAL A 1 110 ? 17.681 1.176 -21.395 1.00 69.62 110 VAL A CA 1
ATOM 902 C C . VAL A 1 110 ? 17.506 2.335 -22.378 1.00 69.62 110 VAL A C 1
ATOM 904 O O . VAL A 1 110 ? 17.970 2.237 -23.509 1.00 69.62 110 VAL A O 1
ATOM 907 N N . LYS A 1 111 ? 16.895 3.450 -21.959 1.00 65.06 111 LYS A N 1
ATOM 908 C CA . LYS A 1 111 ? 16.784 4.673 -22.774 1.00 65.06 111 LYS A CA 1
ATOM 909 C C . LYS A 1 111 ? 18.143 5.338 -23.007 1.00 65.06 111 LYS A C 1
ATOM 911 O O . LYS A 1 111 ? 18.385 5.830 -24.104 1.00 65.06 111 LYS A O 1
ATOM 916 N N . ALA A 1 112 ? 19.042 5.317 -22.023 1.00 60.41 112 ALA A N 1
ATOM 917 C CA . ALA A 1 112 ? 20.400 5.842 -22.170 1.00 60.41 112 ALA A CA 1
ATOM 918 C C . ALA A 1 112 ? 21.202 5.088 -23.250 1.00 60.41 112 ALA A C 1
ATOM 920 O O . ALA A 1 112 ? 21.929 5.720 -24.008 1.00 60.41 112 ALA A O 1
ATOM 921 N N . LEU A 1 113 ? 20.982 3.775 -23.410 1.00 58.16 113 LEU A N 1
ATOM 922 C CA . LEU A 1 113 ? 21.551 2.964 -24.505 1.00 58.16 113 LEU A CA 1
ATOM 923 C C . LEU A 1 113 ? 20.984 3.302 -25.901 1.00 58.16 113 LEU A C 1
ATOM 925 O O . LEU A 1 113 ? 21.435 2.743 -26.899 1.00 58.16 113 LEU A O 1
ATOM 929 N N . VAL A 1 114 ? 19.948 4.143 -25.985 1.00 56.91 114 VAL A N 1
ATOM 930 C CA . VAL A 1 114 ? 19.290 4.562 -27.237 1.00 56.91 114 VAL A CA 1
ATOM 931 C C . VAL A 1 114 ? 19.690 5.982 -27.634 1.00 56.91 114 VAL A C 1
ATOM 933 O O . VAL A 1 114 ? 19.427 6.379 -28.768 1.00 56.91 114 VAL A O 1
ATOM 936 N N . LYS A 1 115 ? 20.347 6.749 -26.751 1.00 60.53 115 LYS A N 1
ATOM 937 C CA . LYS A 1 115 ? 20.856 8.068 -27.125 1.00 60.53 115 LYS A CA 1
ATOM 938 C C . LYS A 1 115 ? 21.937 7.848 -28.182 1.00 60.53 115 LYS A C 1
ATOM 940 O O . LYS A 1 115 ? 23.015 7.352 -27.872 1.00 60.53 115 LYS A O 1
ATOM 945 N N . ALA A 1 116 ? 21.594 8.113 -29.440 1.00 62.72 116 ALA A N 1
ATOM 946 C CA . ALA A 1 116 ? 22.536 8.000 -30.535 1.00 62.72 116 ALA A CA 1
ATOM 947 C C . ALA A 1 116 ? 23.723 8.923 -30.232 1.00 62.72 116 ALA A C 1
ATOM 949 O O . ALA A 1 116 ? 23.526 10.031 -29.726 1.00 62.72 116 ALA A O 1
ATOM 950 N N . ASN A 1 117 ? 24.947 8.449 -30.469 1.00 68.75 117 ASN A N 1
ATOM 951 C CA . ASN A 1 117 ? 26.125 9.267 -30.219 1.00 68.75 117 ASN A CA 1
ATOM 952 C C . ASN A 1 117 ? 26.056 10.502 -31.114 1.00 68.75 117 ASN A C 1
ATOM 954 O O . ASN A 1 117 ? 25.856 10.378 -32.324 1.00 68.75 117 ASN A O 1
ATOM 958 N N . VAL A 1 118 ? 26.201 11.683 -30.517 1.00 77.25 118 VAL A N 1
ATOM 959 C CA . VAL A 1 118 ? 26.386 12.914 -31.283 1.00 77.25 118 VAL A CA 1
ATOM 960 C C . VAL A 1 118 ? 27.790 12.848 -31.870 1.00 77.25 118 VAL A C 1
ATOM 962 O O . VAL A 1 118 ? 28.769 12.850 -31.128 1.00 77.25 118 VAL A O 1
ATOM 965 N N . ILE A 1 119 ? 27.880 12.725 -33.189 1.00 77.88 119 ILE A N 1
ATOM 966 C CA . ILE A 1 119 ? 29.148 12.617 -33.919 1.00 77.88 119 ILE A CA 1
ATOM 967 C C . ILE A 1 119 ? 29.660 13.982 -34.379 1.00 77.88 119 ILE A C 1
ATOM 969 O O . ILE A 1 119 ? 30.865 14.167 -34.513 1.00 77.88 119 ILE A O 1
ATOM 973 N N . ALA A 1 120 ? 28.761 14.941 -34.600 1.00 79.38 120 ALA A N 1
ATOM 974 C CA . ALA A 1 120 ? 29.099 16.284 -35.056 1.00 79.38 120 ALA A CA 1
ATOM 975 C C . ALA A 1 120 ? 27.949 17.260 -34.777 1.00 79.38 120 ALA A C 1
ATOM 977 O O . ALA A 1 120 ? 26.841 16.858 -34.417 1.00 79.38 120 ALA A O 1
ATOM 978 N N . SER A 1 121 ? 28.198 18.549 -34.981 1.00 83.50 121 SER A N 1
ATOM 979 C CA . SER A 1 121 ? 27.164 19.576 -35.084 1.00 83.50 121 SER A CA 1
ATOM 980 C C . SER A 1 121 ? 27.089 20.083 -36.522 1.00 83.50 121 SER A C 1
ATOM 982 O O . SER A 1 121 ? 28.099 20.255 -37.200 1.00 83.50 121 SER A O 1
ATOM 984 N N . CYS A 1 122 ? 25.874 20.303 -37.014 1.00 82.94 122 CYS A N 1
ATOM 985 C CA . CYS A 1 122 ? 25.645 20.899 -38.323 1.00 82.94 122 CYS A CA 1
ATOM 986 C C . CYS A 1 122 ? 25.896 22.415 -38.273 1.00 82.94 122 CYS A C 1
ATOM 988 O O . CYS A 1 122 ? 25.716 23.042 -37.231 1.00 82.94 122 CYS A O 1
ATOM 990 N N . GLU A 1 123 ? 26.189 23.038 -39.417 1.00 82.19 123 GLU A N 1
ATOM 991 C CA . GLU A 1 123 ? 26.289 24.502 -39.560 1.00 82.19 123 GLU A CA 1
ATOM 992 C C . GLU A 1 123 ? 25.025 25.250 -39.100 1.00 82.19 123 GLU A C 1
ATOM 994 O O . GLU A 1 123 ? 25.091 26.409 -38.705 1.00 82.19 123 GLU A O 1
ATOM 999 N N . CYS A 1 124 ? 23.860 24.594 -39.134 1.00 84.56 124 CYS A N 1
ATOM 1000 C CA . CYS A 1 124 ? 22.608 25.158 -38.628 1.00 84.56 124 CYS A CA 1
ATOM 1001 C C . CYS A 1 124 ? 22.448 25.041 -37.099 1.00 84.56 124 CYS A C 1
ATOM 1003 O O . CYS A 1 124 ? 21.387 25.373 -36.578 1.00 84.56 124 CYS A O 1
ATOM 1005 N N . GLY A 1 125 ? 23.454 24.516 -36.392 1.00 82.44 125 GLY A N 1
ATOM 1006 C CA . GLY A 1 125 ? 23.466 24.337 -34.938 1.00 82.44 125 GLY A CA 1
ATOM 1007 C C . GLY A 1 125 ? 22.820 23.046 -34.423 1.00 82.44 125 GLY A C 1
ATOM 1008 O O . GLY A 1 125 ? 22.758 22.853 -33.214 1.00 82.44 125 GLY A O 1
ATOM 1009 N N . ALA A 1 126 ? 22.342 22.158 -35.301 1.00 83.75 126 ALA A N 1
ATOM 1010 C CA . ALA A 1 126 ? 21.707 20.902 -34.893 1.00 83.75 126 ALA A CA 1
ATOM 1011 C C . ALA A 1 126 ? 22.735 19.801 -34.580 1.00 83.75 126 ALA A C 1
ATOM 1013 O O . ALA A 1 126 ? 23.744 19.677 -35.276 1.00 83.75 126 ALA A O 1
ATOM 1014 N N . GLU A 1 127 ? 22.455 18.973 -33.572 1.00 84.75 127 GLU A N 1
ATOM 1015 C CA . GLU A 1 127 ? 23.238 17.769 -33.269 1.00 84.75 127 GLU A CA 1
ATOM 1016 C C . GLU A 1 127 ? 23.064 16.722 -34.378 1.00 84.75 127 GLU A C 1
ATOM 1018 O O . GLU A 1 127 ? 21.948 16.415 -34.803 1.00 84.75 127 GLU A O 1
ATOM 1023 N N . ILE A 1 128 ? 24.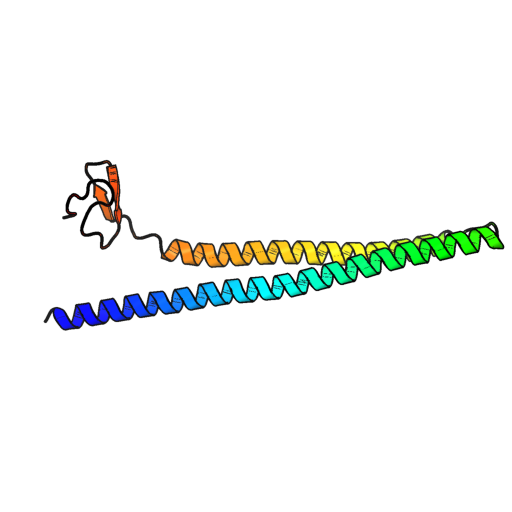176 16.159 -34.845 1.00 80.31 128 ILE A N 1
ATOM 1024 C CA . ILE A 1 128 ? 24.204 15.085 -35.832 1.00 80.31 128 ILE A CA 1
ATOM 1025 C C . ILE A 1 128 ? 24.502 13.781 -35.111 1.00 80.31 128 ILE A C 1
ATOM 1027 O O . ILE A 1 128 ? 25.522 13.644 -34.436 1.00 80.31 128 ILE A O 1
ATOM 1031 N N . TYR A 1 129 ? 23.614 12.812 -35.288 1.00 81.56 129 TYR A N 1
ATOM 1032 C CA . TYR A 1 129 ? 23.700 11.515 -34.638 1.00 81.56 129 TYR A CA 1
ATOM 1033 C C . TYR A 1 129 ? 24.351 10.462 -35.539 1.00 81.56 129 TYR A C 1
ATOM 1035 O O . TYR A 1 129 ? 24.175 10.478 -36.759 1.00 81.56 129 TYR A O 1
ATOM 1043 N N . GLU A 1 130 ? 25.068 9.520 -34.933 1.00 74.50 130 GLU A N 1
ATOM 1044 C CA . GLU A 1 130 ? 25.748 8.412 -35.608 1.00 74.50 130 GLU A CA 1
ATOM 1045 C C . GLU A 1 130 ? 24.803 7.648 -36.561 1.00 74.50 130 GLU A C 1
ATOM 1047 O O . GLU A 1 130 ? 23.750 7.148 -36.156 1.00 74.50 130 GLU A O 1
ATOM 1052 N N . GLY A 1 131 ? 25.166 7.574 -37.849 1.00 72.88 131 GLY A N 1
ATOM 1053 C CA . GLY A 1 131 ? 24.353 6.953 -38.906 1.00 72.88 131 GLY A CA 1
ATOM 1054 C C . GLY A 1 131 ? 23.336 7.876 -39.596 1.00 72.88 131 GLY A C 1
ATOM 1055 O O . GLY A 1 131 ? 22.566 7.400 -40.431 1.00 72.88 131 GLY A O 1
ATOM 1056 N N . SER A 1 132 ? 23.320 9.176 -39.283 1.00 75.75 132 SER A N 1
ATOM 1057 C CA . SER A 1 132 ? 22.495 10.165 -39.992 1.00 75.75 132 SER A CA 1
ATOM 1058 C C . SER A 1 132 ? 23.140 10.544 -41.327 1.00 75.75 132 SER A C 1
ATOM 1060 O O . SER A 1 132 ? 24.218 11.124 -41.343 1.00 75.75 132 SER A O 1
ATOM 1062 N N . ALA A 1 133 ? 22.472 10.264 -42.450 1.00 80.06 133 ALA A N 1
ATOM 1063 C CA . ALA A 1 133 ? 22.933 10.708 -43.775 1.00 80.06 133 ALA A CA 1
ATOM 1064 C C . ALA A 1 133 ? 22.675 12.209 -44.026 1.00 80.06 133 ALA A C 1
ATOM 1066 O O . ALA A 1 133 ? 23.329 12.832 -44.863 1.00 80.06 133 ALA A O 1
ATOM 1067 N N . TYR A 1 134 ? 21.718 12.791 -43.297 1.00 83.06 134 TYR A N 1
ATOM 1068 C CA . TYR A 1 134 ? 21.292 14.182 -43.424 1.00 83.06 134 TYR A CA 1
ATOM 1069 C C . TYR A 1 134 ? 21.051 14.796 -42.045 1.00 83.06 134 TYR A C 1
ATOM 1071 O O . TYR A 1 134 ? 20.643 14.107 -41.108 1.00 83.06 134 TYR A O 1
ATOM 1079 N N . CYS A 1 135 ? 21.265 16.103 -41.929 1.00 84.44 135 CYS A N 1
ATOM 1080 C CA . CYS A 1 135 ? 20.883 16.872 -40.756 1.00 84.44 135 CYS A CA 1
ATOM 1081 C C . CYS A 1 135 ? 19.355 16.883 -40.609 1.00 84.44 135 CYS A C 1
ATOM 1083 O O . CYS A 1 135 ? 18.645 17.299 -41.525 1.00 84.44 135 CYS A O 1
ATOM 1085 N N . ALA A 1 136 ? 18.846 16.498 -39.437 1.00 79.88 136 ALA A N 1
ATOM 1086 C CA . ALA A 1 136 ? 17.408 16.428 -39.163 1.00 79.88 136 ALA A CA 1
ATOM 1087 C C . ALA A 1 136 ? 16.690 17.791 -39.221 1.00 79.88 136 ALA A C 1
ATOM 1089 O O . ALA A 1 136 ? 15.469 17.833 -39.340 1.00 79.88 136 ALA A O 1
ATOM 1090 N N . GLN A 1 137 ? 17.433 18.900 -39.138 1.00 83.50 137 GLN A N 1
ATOM 1091 C CA . GLN A 1 137 ? 16.864 20.245 -39.062 1.00 83.50 137 GLN A CA 1
ATOM 1092 C C . GLN A 1 137 ? 16.975 21.036 -40.369 1.00 83.50 137 GLN A C 1
ATOM 1094 O O . GLN A 1 137 ? 16.036 21.736 -40.735 1.00 83.50 137 GLN A O 1
ATOM 1099 N N . CYS A 1 138 ? 18.095 20.934 -41.090 1.00 88.06 138 CYS A N 1
ATOM 1100 C CA . CYS A 1 138 ? 18.310 21.678 -42.339 1.00 88.06 138 CYS A CA 1
ATOM 1101 C C . CYS A 1 138 ? 18.400 20.786 -43.585 1.00 88.06 138 CYS A C 1
ATOM 1103 O O . CYS A 1 138 ? 18.592 21.301 -44.683 1.00 88.06 138 CYS A O 1
ATOM 1105 N N . SER A 1 139 ? 18.279 19.461 -43.432 1.00 83.25 139 SER A N 1
ATOM 1106 C CA . SER A 1 139 ? 18.357 18.464 -44.514 1.00 83.25 139 SER A CA 1
ATOM 1107 C C . SER A 1 139 ? 19.651 18.489 -45.343 1.00 83.25 139 SER A C 1
ATOM 1109 O O . SER A 1 139 ? 19.732 17.820 -46.372 1.00 83.25 139 SER A O 1
ATOM 1111 N N . LYS A 1 140 ? 20.693 19.216 -44.907 1.00 84.12 140 LYS A N 1
ATOM 1112 C CA . LYS A 1 140 ? 22.022 19.144 -45.526 1.00 84.12 140 LYS A CA 1
ATOM 1113 C C . LYS A 1 140 ? 22.631 17.766 -45.292 1.00 84.12 140 LYS A C 1
ATOM 1115 O O . LYS A 1 140 ? 22.467 17.191 -44.215 1.00 84.12 140 LYS A O 1
ATOM 1120 N N . LYS A 1 141 ? 23.331 17.248 -46.299 1.00 82.12 141 LYS A N 1
ATOM 1121 C CA . LYS A 1 141 ? 24.043 15.973 -46.203 1.00 82.12 141 LYS A CA 1
ATOM 1122 C C . LYS A 1 141 ? 25.158 16.083 -45.160 1.00 82.12 141 LYS A C 1
ATOM 1124 O O . LYS A 1 141 ? 25.848 17.098 -45.112 1.00 82.12 141 LYS A O 1
ATOM 1129 N N . VAL A 1 142 ? 25.278 15.060 -44.324 1.00 76.12 142 VAL A N 1
ATOM 1130 C CA . VAL A 1 142 ? 26.373 14.917 -43.361 1.00 76.12 142 VAL A CA 1
ATOM 1131 C C . VAL A 1 142 ? 27.535 14.254 -44.100 1.00 76.12 142 VAL A C 1
ATOM 1133 O O . VAL A 1 142 ? 27.331 13.190 -44.691 1.00 76.12 142 VAL A O 1
ATOM 1136 N N . GLU A 1 143 ? 28.700 14.899 -44.126 1.00 61.56 143 GLU A N 1
ATOM 1137 C CA . GLU A 1 143 ? 29.962 14.307 -44.603 1.00 61.56 143 GLU A CA 1
ATOM 1138 C C . GLU A 1 143 ? 30.757 13.699 -43.447 1.00 61.56 143 GLU A C 1
ATOM 1140 O O . GLU A 1 143 ? 30.752 14.303 -42.348 1.00 61.56 143 GLU A O 1
#